Protein AF-A0A5Q3LAQ1-F1 (afdb_monomer)

Mean predicted aligned error: 15.75 Å

Solvent-accessible surface area (backbone atoms only — not comparable to full-atom values): 10036 Å² total; per-residue (Å²): 103,43,35,36,40,32,29,70,43,74,99,54,43,74,45,72,46,77,50,69,63,52,66,42,38,34,11,52,31,92,85,27,79,43,58,59,99,43,89,57,36,27,52,62,20,32,36,41,38,45,48,96,90,67,51,36,33,41,29,49,56,83,32,89,59,45,34,23,51,76,83,44,71,53,71,65,69,41,78,58,56,68,67,39,40,37,34,48,40,83,42,36,29,34,32,42,69,43,76,65,78,69,96,71,76,82,78,79,72,81,87,84,87,81,91,79,81,96,73,82,78,81,72,76,77,75,80,80,77,57,98,78,82,61,85,79,78,78,54,70,70,58,55,52,51,49,55,52,49,52,53,47,54,55,61,55,55,66,60,64,79,77,73,82,132

Secondary structure (DSSP, 8-state):
-EEEEEE-SGGGTT-EEEE-SSEEEESSSTT-SB----TTS-SS-EEEEE-TTS-EEEEE-S-SS-EEETTEEP-SEEEE-TT-EEEETTEEEEEEEE----SSS-----SSS-S------TTTTSS---TT----PPPHHHHHHHHHHHHHHHHHHTTGGG---

Structure (mmCIF, N/CA/C/O backbone):
data_AF-A0A5Q3LAQ1-F1
#
_entry.id   AF-A0A5Q3LAQ1-F1
#
loop_
_atom_site.group_PDB
_atom_site.id
_atom_site.type_symbol
_atom_site.label_atom_id
_atom_site.label_alt_id
_atom_site.label_comp_id
_atom_site.label_asym_id
_atom_site.label_entity_id
_atom_site.label_seq_id
_atom_site.pdbx_PDB_ins_code
_atom_site.Cartn_x
_atom_site.Cartn_y
_atom_site.Cartn_z
_atom_site.occupancy
_atom_site.B_iso_or_equiv
_atom_site.auth_seq_id
_atom_site.auth_comp_id
_atom_site.auth_asym_id
_atom_site.auth_atom_id
_atom_site.pdbx_PDB_model_num
ATOM 1 N N . MET A 1 1 ? -14.625 -4.714 8.504 1.00 80.81 1 MET A N 1
ATOM 2 C CA . MET A 1 1 ? -13.904 -3.544 7.945 1.00 80.81 1 MET A CA 1
ATOM 3 C C . MET A 1 1 ? -13.564 -3.784 6.488 1.00 80.81 1 MET A C 1
ATOM 5 O O . MET A 1 1 ? -13.327 -4.925 6.099 1.00 80.81 1 MET A O 1
ATOM 9 N N . SER A 1 2 ? -13.554 -2.725 5.680 1.00 90.31 2 SER A N 1
ATOM 10 C CA . SER A 1 2 ? -13.067 -2.780 4.298 1.00 90.31 2 SER A CA 1
ATOM 11 C C . SER A 1 2 ? -12.086 -1.646 4.035 1.00 90.31 2 SER A C 1
ATOM 13 O O . SER A 1 2 ? -12.081 -0.644 4.740 1.00 90.31 2 SER A O 1
ATOM 15 N N . TYR A 1 3 ? -11.224 -1.817 3.044 1.00 93.50 3 TYR A N 1
ATOM 16 C CA . TYR A 1 3 ? -10.130 -0.892 2.777 1.00 93.50 3 TYR A CA 1
ATOM 17 C C . TYR A 1 3 ? -10.104 -0.551 1.295 1.00 93.50 3 TYR A C 1
ATOM 19 O O . TYR A 1 3 ? -10.452 -1.383 0.453 1.00 93.50 3 TYR A O 1
ATOM 27 N N . LEU A 1 4 ? -9.692 0.670 0.975 1.00 95.88 4 LEU A N 1
ATOM 28 C CA . LEU A 1 4 ? -9.649 1.188 -0.386 1.00 95.88 4 LEU A CA 1
ATOM 29 C C . LEU A 1 4 ? -8.254 1.720 -0.703 1.00 95.88 4 LEU A C 1
ATOM 31 O O . LEU A 1 4 ? -7.688 2.483 0.077 1.00 95.88 4 LEU A O 1
ATOM 35 N N . LEU A 1 5 ? -7.722 1.359 -1.869 1.00 94.56 5 LEU A N 1
ATOM 36 C CA . LEU A 1 5 ? -6.597 2.060 -2.483 1.00 94.56 5 LEU A CA 1
ATOM 37 C C . LEU A 1 5 ? -7.087 2.826 -3.702 1.00 94.56 5 LEU A C 1
ATOM 39 O O . LEU A 1 5 ? -7.495 2.215 -4.689 1.00 94.56 5 LEU A O 1
ATOM 43 N N . LYS A 1 6 ? -6.985 4.153 -3.663 1.00 95.62 6 LYS A N 1
ATOM 44 C CA . LYS A 1 6 ? -7.296 5.023 -4.800 1.00 95.62 6 LYS A CA 1
ATOM 45 C C . LYS A 1 6 ? -6.025 5.496 -5.480 1.00 95.62 6 LYS A C 1
ATOM 47 O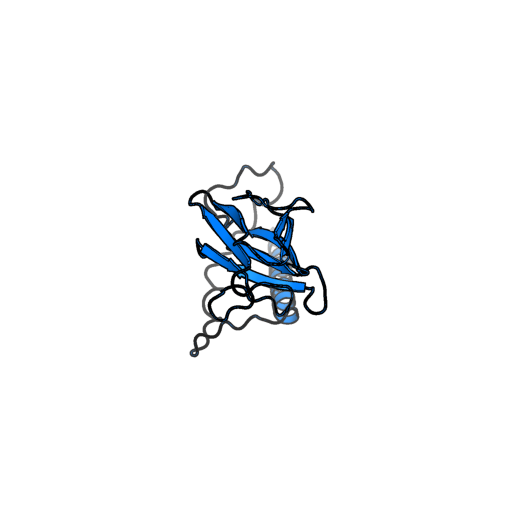 O . LYS A 1 6 ? -5.179 6.122 -4.849 1.00 95.62 6 LYS A O 1
ATOM 52 N N . VAL A 1 7 ? -5.890 5.251 -6.776 1.00 93.06 7 VAL A N 1
ATOM 53 C CA . VAL A 1 7 ? -4.762 5.742 -7.571 1.00 93.06 7 VAL A CA 1
ATOM 54 C C . VAL A 1 7 ? -4.862 7.261 -7.706 1.00 93.06 7 VAL A C 1
ATOM 56 O O . VAL A 1 7 ? -5.873 7.787 -8.165 1.00 93.06 7 VAL A O 1
ATOM 59 N N . LEU A 1 8 ? -3.799 7.979 -7.348 1.00 91.69 8 LEU A N 1
ATOM 60 C CA . LEU A 1 8 ? -3.732 9.440 -7.446 1.00 91.69 8 LEU A CA 1
ATOM 61 C C . LEU A 1 8 ? -2.975 9.937 -8.683 1.00 91.69 8 LEU A C 1
ATOM 63 O O . LEU A 1 8 ? -3.032 11.125 -8.989 1.00 91.69 8 LEU A O 1
ATOM 67 N N . THR A 1 9 ? -2.223 9.073 -9.373 1.00 83.38 9 THR A N 1
ATOM 68 C CA . THR A 1 9 ? -1.290 9.501 -10.426 1.00 83.38 9 THR A CA 1
ATOM 69 C C . THR A 1 9 ? -1.391 8.705 -11.723 1.00 83.38 9 THR A C 1
ATOM 71 O O . THR A 1 9 ? -1.756 7.531 -11.757 1.00 83.38 9 THR A O 1
ATOM 74 N N . GLY A 1 10 ? -0.979 9.357 -12.814 1.00 81.94 10 GLY A N 1
ATOM 75 C CA . GLY A 1 10 ? -0.880 8.759 -14.144 1.00 81.94 10 GLY A CA 1
ATOM 76 C C . GLY A 1 10 ? -2.232 8.555 -14.826 1.00 81.94 10 GLY A C 1
ATOM 77 O O . GLY A 1 10 ? -3.262 9.038 -14.371 1.00 81.94 10 GLY A O 1
ATOM 78 N N . LYS A 1 11 ? -2.226 7.798 -15.929 1.00 80.25 11 LYS A N 1
ATOM 79 C CA . LYS A 1 11 ? -3.425 7.528 -16.747 1.00 80.25 11 LYS A CA 1
ATOM 80 C C . LYS A 1 11 ? -4.535 6.738 -16.038 1.00 80.25 11 LYS A C 1
ATOM 82 O O . LYS A 1 11 ? -5.600 6.568 -16.608 1.00 80.25 11 LYS A O 1
ATOM 87 N N . TYR A 1 12 ? -4.256 6.213 -14.847 1.00 84.44 12 TYR A N 1
ATOM 88 C CA . TYR A 1 12 ? -5.189 5.417 -14.049 1.00 84.44 12 TYR A CA 1
ATOM 89 C C . TYR A 1 12 ? -5.615 6.143 -12.771 1.00 84.44 12 TYR A C 1
ATOM 91 O O . TYR A 1 12 ? -6.170 5.512 -11.878 1.00 84.44 12 TYR A O 1
ATOM 99 N N . ALA A 1 13 ? -5.315 7.441 -12.652 1.00 87.38 13 ALA A N 1
ATOM 100 C CA . ALA A 1 13 ? -5.788 8.251 -11.540 1.00 87.38 13 ALA A CA 1
ATOM 101 C C . ALA A 1 13 ? -7.319 8.179 -11.440 1.00 87.38 13 ALA A C 1
ATOM 103 O O . ALA A 1 13 ? -8.015 8.234 -12.450 1.00 87.38 13 ALA A O 1
ATOM 104 N N . GLY A 1 14 ? -7.823 8.036 -10.218 1.00 87.75 14 GLY A N 1
ATOM 105 C CA . GLY A 1 14 ? -9.238 7.804 -9.944 1.00 87.75 14 GLY A CA 1
ATOM 106 C C . GLY A 1 14 ? -9.616 6.330 -9.819 1.00 87.75 14 GLY A C 1
ATOM 107 O O . GLY A 1 14 ? -10.602 6.050 -9.149 1.00 87.75 14 GLY A O 1
ATOM 108 N N . ASN A 1 15 ? -8.831 5.391 -10.366 1.00 89.00 15 ASN A N 1
ATOM 109 C CA . ASN A 1 15 ? -9.113 3.965 -10.197 1.00 89.00 15 ASN A CA 1
ATOM 110 C C . ASN A 1 15 ? -8.986 3.555 -8.731 1.00 89.00 15 ASN A C 1
ATOM 112 O O . ASN A 1 15 ? -8.059 3.971 -8.032 1.00 89.00 15 ASN A O 1
ATOM 116 N N . GLU A 1 16 ? -9.878 2.673 -8.301 1.00 93.25 16 GLU A N 1
ATOM 117 C CA . GLU A 1 16 ? -9.985 2.235 -6.918 1.00 93.25 16 GLU A CA 1
ATOM 118 C C . GLU A 1 16 ? -9.921 0.710 -6.826 1.00 93.25 16 GLU A C 1
ATOM 120 O O . GLU A 1 16 ? -10.455 -0.007 -7.672 1.00 93.25 16 GLU A O 1
ATOM 125 N N . ALA A 1 17 ? -9.245 0.211 -5.795 1.00 91.75 17 ALA A N 1
ATOM 126 C CA . ALA A 1 17 ? -9.192 -1.204 -5.462 1.00 91.75 17 ALA A CA 1
ATOM 127 C C . ALA A 1 17 ? -9.659 -1.394 -4.019 1.00 91.75 17 ALA A C 1
ATOM 129 O O . ALA A 1 17 ? -9.004 -0.924 -3.087 1.00 91.75 17 ALA A O 1
ATOM 130 N N . ARG A 1 18 ? -10.793 -2.080 -3.840 1.00 94.88 18 ARG A N 1
ATOM 131 C CA . ARG A 1 18 ? -11.314 -2.448 -2.521 1.00 94.88 18 ARG A CA 1
ATOM 132 C C . ARG A 1 18 ? -10.788 -3.818 -2.110 1.00 94.88 18 ARG A C 1
ATOM 134 O O . ARG A 1 18 ? -10.741 -4.734 -2.928 1.00 94.88 18 ARG A O 1
ATOM 141 N N . PHE A 1 19 ? -10.423 -3.969 -0.843 1.00 91.12 19 PHE A N 1
ATOM 142 C CA . PHE A 1 19 ? -9.951 -5.235 -0.296 1.00 91.12 19 PHE A CA 1
ATOM 143 C C . PHE A 1 19 ? -10.374 -5.427 1.164 1.00 91.12 19 PHE A C 1
ATOM 145 O O . PHE A 1 19 ? -10.598 -4.472 1.905 1.00 91.12 19 PHE A O 1
ATOM 152 N N . THR A 1 20 ? -10.502 -6.694 1.552 1.00 92.38 20 THR A N 1
ATOM 153 C CA . THR A 1 20 ? -10.878 -7.144 2.906 1.00 92.38 20 THR A CA 1
ATOM 154 C C . THR A 1 20 ? -10.021 -8.313 3.394 1.00 92.38 20 THR A C 1
ATOM 156 O O . THR A 1 20 ? -10.116 -8.711 4.549 1.00 92.38 20 THR A O 1
ATOM 159 N N . LYS A 1 21 ? -9.192 -8.895 2.518 1.00 91.88 21 LYS A N 1
ATOM 160 C CA . LYS A 1 21 ? -8.357 -10.054 2.845 1.00 91.88 21 LYS A CA 1
ATOM 161 C C . LYS A 1 21 ? -7.228 -9.644 3.795 1.00 91.88 21 LYS A C 1
ATOM 163 O O . LYS A 1 21 ? -6.626 -8.598 3.561 1.00 91.88 21 LYS A O 1
ATOM 168 N N . PRO A 1 22 ? -6.849 -10.499 4.762 1.00 92.81 22 PRO A N 1
ATOM 169 C CA . PRO A 1 22 ? -5.806 -10.178 5.738 1.00 92.81 22 PRO A CA 1
ATOM 170 C C . PRO A 1 22 ? -4.436 -9.965 5.094 1.00 92.81 22 PRO A C 1
ATOM 172 O O . PRO A 1 22 ? -3.572 -9.301 5.658 1.00 92.81 22 PRO A O 1
ATOM 175 N N . HIS A 1 23 ? -4.208 -10.523 3.905 1.00 95.31 23 HIS A N 1
ATOM 176 C CA . HIS A 1 23 ? -2.979 -10.346 3.148 1.00 95.31 23 HIS A CA 1
ATOM 177 C C . HIS A 1 23 ? -3.318 -9.972 1.712 1.00 95.31 23 HIS A C 1
ATOM 179 O O . HIS A 1 23 ? -4.070 -10.681 1.043 1.00 95.31 23 HIS A O 1
ATOM 185 N N . VAL A 1 24 ? -2.750 -8.861 1.252 1.00 96.25 24 VAL A N 1
ATOM 186 C CA . VAL A 1 24 ? -2.954 -8.336 -0.098 1.00 96.25 24 VAL A CA 1
ATOM 187 C C . VAL A 1 24 ? -1.605 -8.038 -0.717 1.00 96.25 24 VAL A C 1
ATOM 189 O O . VAL A 1 24 ? -0.829 -7.224 -0.209 1.00 96.25 24 VAL A O 1
ATOM 192 N N . LEU A 1 25 ? -1.314 -8.712 -1.821 1.00 97.31 25 LEU A N 1
ATOM 193 C CA . LEU A 1 25 ? -0.100 -8.528 -2.585 1.00 97.31 25 LEU A CA 1
ATOM 194 C C . LEU A 1 25 ? -0.326 -7.473 -3.667 1.00 97.31 25 LEU A C 1
ATOM 196 O O . LEU A 1 25 ? -1.269 -7.540 -4.460 1.00 97.31 25 LEU A O 1
ATOM 200 N N . ILE A 1 26 ? 0.581 -6.501 -3.715 1.00 96.38 26 ILE A N 1
ATOM 201 C CA . ILE A 1 26 ? 0.587 -5.445 -4.721 1.00 96.38 26 ILE A CA 1
ATOM 202 C C . ILE A 1 26 ? 1.785 -5.667 -5.635 1.00 96.38 26 ILE A C 1
ATOM 204 O O . ILE A 1 26 ? 2.945 -5.708 -5.204 1.00 96.38 26 ILE A O 1
ATOM 208 N N . GLY A 1 27 ? 1.515 -5.798 -6.928 1.00 94.31 27 GLY A N 1
ATOM 209 C CA . GLY A 1 27 ? 2.556 -6.073 -7.904 1.00 94.31 27 GLY A CA 1
ATOM 210 C C . GLY A 1 27 ? 2.008 -6.312 -9.302 1.00 94.31 27 GLY A C 1
ATOM 211 O O . GLY A 1 27 ? 0.810 -6.461 -9.508 1.00 94.31 27 GLY A O 1
ATOM 212 N N . ARG A 1 28 ? 2.887 -6.341 -10.306 1.00 93.62 28 ARG A N 1
ATOM 213 C CA . ARG A 1 28 ? 2.474 -6.619 -11.697 1.00 93.62 28 ARG A CA 1
ATOM 214 C C . ARG A 1 28 ? 2.271 -8.112 -11.990 1.00 93.62 28 ARG A C 1
ATOM 216 O O . ARG A 1 28 ? 1.840 -8.451 -13.096 1.00 93.62 28 ARG A O 1
ATOM 223 N N . GLY A 1 29 ? 2.652 -8.990 -11.056 1.00 92.50 29 GLY A N 1
ATOM 224 C CA . GLY A 1 29 ? 2.487 -10.440 -11.163 1.00 92.50 29 GLY A CA 1
ATOM 225 C C . GLY A 1 29 ? 1.025 -10.825 -11.378 1.00 92.50 29 GLY A C 1
ATOM 226 O O . GLY A 1 29 ? 0.125 -10.069 -11.024 1.00 92.50 29 GLY A O 1
ATOM 227 N N . SER A 1 30 ? 0.779 -11.963 -12.024 1.00 93.31 30 SER A N 1
ATOM 228 C CA . SER A 1 30 ? -0.581 -12.485 -12.242 1.00 93.31 30 SER A CA 1
ATOM 229 C C . SER A 1 30 ? -1.244 -12.995 -10.968 1.00 93.31 30 SER A C 1
ATOM 231 O O . SER A 1 30 ? -2.458 -13.127 -10.930 1.00 93.31 30 SER A O 1
ATOM 233 N N . ASP A 1 31 ? -0.437 -13.268 -9.955 1.00 93.56 31 ASP A N 1
ATOM 234 C CA . ASP A 1 31 ? -0.796 -13.772 -8.638 1.00 93.56 31 ASP A CA 1
ATOM 235 C C . ASP A 1 31 ? -1.027 -12.663 -7.599 1.00 93.56 31 ASP A C 1
ATOM 237 O O . ASP A 1 31 ? -1.359 -12.964 -6.460 1.00 93.56 31 ASP A O 1
ATOM 241 N N . CYS A 1 32 ? -0.863 -11.387 -7.967 1.00 89.62 32 CYS A N 1
ATOM 242 C CA . CYS A 1 32 ? -1.167 -10.263 -7.081 1.00 89.62 32 CYS A CA 1
ATOM 243 C C . CYS A 1 32 ? -2.651 -9.892 -7.144 1.00 89.62 32 CYS A C 1
ATOM 245 O O . CYS A 1 32 ? -3.224 -9.811 -8.231 1.00 89.62 32 CYS A O 1
ATOM 247 N N . GLU A 1 33 ? -3.252 -9.578 -5.998 1.00 93.62 33 GLU A N 1
ATOM 248 C CA . GLU A 1 33 ? -4.636 -9.107 -5.921 1.00 93.62 33 GLU A CA 1
ATOM 249 C C . GLU A 1 33 ? -4.789 -7.697 -6.492 1.00 93.62 33 GLU A C 1
ATOM 251 O O . GLU A 1 33 ? -5.745 -7.414 -7.212 1.00 93.62 33 GLU A O 1
ATOM 256 N N . ILE A 1 34 ? -3.834 -6.809 -6.204 1.00 92.75 34 ILE A N 1
ATOM 257 C CA . ILE A 1 34 ? -3.820 -5.451 -6.748 1.00 92.75 34 ILE A CA 1
ATOM 258 C C . ILE A 1 34 ? -2.704 -5.374 -7.777 1.00 92.75 34 ILE A C 1
ATOM 260 O O . ILE A 1 34 ? -1.521 -5.521 -7.455 1.00 92.75 34 ILE A O 1
ATOM 264 N N . ARG A 1 35 ? -3.094 -5.125 -9.031 1.00 93.94 35 ARG A N 1
ATOM 265 C CA . ARG A 1 35 ? -2.201 -5.179 -10.193 1.00 93.94 35 ARG A CA 1
ATOM 266 C C . ARG A 1 35 ? -2.100 -3.835 -10.897 1.00 93.94 35 ARG A C 1
ATOM 268 O O . ARG A 1 35 ? -2.777 -3.622 -11.904 1.00 93.94 35 ARG A O 1
ATOM 275 N N . PRO A 1 36 ? -1.244 -2.917 -10.416 1.00 87.06 36 PRO A N 1
ATOM 276 C CA . PRO A 1 36 ? -1.049 -1.646 -11.085 1.00 87.06 36 PRO A CA 1
ATOM 277 C C . PRO A 1 36 ? -0.419 -1.897 -12.465 1.00 87.06 36 PRO A C 1
ATOM 279 O O . PRO A 1 36 ? 0.654 -2.506 -12.543 1.00 87.06 36 PRO A O 1
ATOM 282 N N . PRO A 1 37 ? -1.031 -1.430 -13.563 1.00 81.31 37 PRO A N 1
ATOM 283 C CA . PRO A 1 37 ? -0.502 -1.566 -14.926 1.00 81.31 37 PRO A CA 1
ATOM 284 C C . PRO A 1 37 ? 0.694 -0.622 -15.170 1.00 81.31 37 PRO A C 1
ATOM 286 O O . PRO A 1 37 ? 0.635 0.328 -15.954 1.00 81.31 37 PRO A O 1
ATOM 289 N N . CYS A 1 38 ? 1.799 -0.871 -14.466 1.00 86.12 38 CYS A N 1
ATOM 290 C CA . CYS A 1 38 ? 3.015 -0.069 -14.498 1.00 86.12 38 CYS A CA 1
ATOM 291 C C . CYS A 1 38 ? 4.265 -0.961 -14.527 1.00 86.12 38 CYS A C 1
ATOM 293 O O . CYS A 1 38 ? 4.458 -1.823 -13.673 1.00 86.12 38 CYS A O 1
ATOM 295 N N . ASN A 1 39 ? 5.163 -0.715 -15.484 1.00 89.38 39 ASN A N 1
ATOM 296 C CA . ASN A 1 39 ? 6.425 -1.452 -15.617 1.00 89.38 39 ASN A CA 1
ATOM 297 C C . ASN A 1 39 ? 7.436 -1.159 -14.490 1.00 89.38 39 ASN A C 1
ATOM 299 O O . ASN A 1 39 ? 8.331 -1.967 -14.252 1.00 89.38 39 ASN A O 1
ATOM 303 N N . ARG A 1 40 ? 7.287 -0.032 -13.781 1.00 90.81 40 ARG A N 1
ATOM 304 C CA . ARG A 1 40 ? 8.117 0.338 -12.622 1.00 90.81 40 ARG A CA 1
ATOM 305 C C . ARG A 1 40 ? 7.672 -0.345 -11.329 1.00 90.81 40 ARG A C 1
ATOM 307 O O . ARG A 1 40 ? 8.349 -0.214 -10.310 1.00 90.81 40 ARG A O 1
ATOM 314 N N . VAL A 1 41 ? 6.567 -1.085 -11.366 1.00 93.44 41 VAL A N 1
ATOM 315 C CA . VAL A 1 41 ? 6.123 -1.942 -10.270 1.00 93.44 41 VAL A CA 1
ATOM 316 C C . VAL A 1 41 ? 6.726 -3.338 -10.463 1.00 93.44 41 VAL A C 1
ATOM 318 O O . VAL A 1 41 ? 6.792 -3.881 -11.569 1.00 93.44 41 VAL A O 1
ATOM 321 N N . SER A 1 42 ? 7.225 -3.918 -9.375 1.00 94.50 42 SER A N 1
ATOM 322 C CA . SER A 1 42 ? 7.859 -5.242 -9.381 1.00 94.50 42 SER A CA 1
ATOM 323 C C . SER A 1 42 ? 6.786 -6.329 -9.476 1.00 94.50 42 SER A C 1
ATOM 325 O O . SER A 1 42 ? 5.608 -6.054 -9.255 1.00 94.50 42 SER A O 1
ATOM 327 N N . ARG A 1 43 ? 7.163 -7.565 -9.842 1.00 95.75 43 ARG A N 1
ATOM 328 C CA . ARG A 1 43 ? 6.197 -8.684 -9.911 1.00 95.75 43 ARG A CA 1
ATOM 329 C C . ARG A 1 43 ? 5.474 -8.850 -8.583 1.00 95.75 43 ARG A C 1
ATOM 331 O O . ARG A 1 43 ? 4.258 -8.801 -8.584 1.00 95.75 43 ARG A O 1
ATOM 338 N N . HIS A 1 44 ? 6.246 -8.913 -7.504 1.00 97.06 44 HIS A N 1
ATOM 339 C CA . HIS A 1 44 ? 5.808 -8.785 -6.118 1.00 97.06 44 HIS A CA 1
ATOM 340 C C . HIS A 1 44 ? 6.521 -7.557 -5.571 1.00 97.06 44 HIS A C 1
ATOM 342 O O . HIS A 1 44 ? 7.750 -7.547 -5.535 1.00 97.06 44 HIS A O 1
ATOM 348 N N . HIS A 1 45 ? 5.798 -6.473 -5.304 1.00 96.50 45 HIS A N 1
ATOM 349 C CA . HIS A 1 45 ? 6.423 -5.193 -4.966 1.00 96.50 45 HIS A CA 1
ATOM 350 C C . HIS A 1 45 ? 6.300 -4.897 -3.479 1.00 96.50 45 HIS A C 1
ATOM 352 O O . HIS A 1 45 ? 7.303 -4.699 -2.803 1.00 96.50 45 HIS A O 1
ATOM 358 N N . CYS A 1 46 ? 5.083 -4.925 -2.959 1.00 97.44 46 CYS A N 1
ATOM 359 C CA . CYS A 1 46 ? 4.830 -4.783 -1.537 1.00 97.44 46 CYS A CA 1
ATOM 360 C C . CYS A 1 46 ? 3.619 -5.620 -1.140 1.00 97.44 46 CYS A C 1
ATOM 362 O O . CYS A 1 46 ? 2.839 -6.065 -1.985 1.00 97.44 46 CYS A O 1
ATOM 364 N N . ARG A 1 47 ? 3.487 -5.852 0.159 1.00 98.00 47 ARG A N 1
ATOM 365 C CA . ARG A 1 47 ? 2.342 -6.532 0.752 1.00 98.00 47 ARG A CA 1
ATOM 366 C C . ARG A 1 47 ? 1.727 -5.636 1.809 1.00 98.00 47 ARG A C 1
ATOM 368 O O . ARG A 1 47 ? 2.457 -5.039 2.600 1.00 98.00 47 ARG A O 1
ATOM 375 N N . ILE A 1 48 ? 0.402 -5.592 1.812 1.00 97.69 48 ILE A N 1
ATOM 376 C CA . ILE A 1 48 ? -0.390 -5.071 2.918 1.00 97.69 48 ILE A CA 1
ATOM 377 C C . ILE A 1 48 ? -0.852 -6.261 3.759 1.00 97.69 48 ILE A C 1
ATOM 379 O O . ILE A 1 48 ? -1.329 -7.264 3.219 1.00 97.69 48 ILE A O 1
ATOM 383 N N . THR A 1 49 ? -0.670 -6.155 5.068 1.00 96.88 49 THR A N 1
ATOM 384 C CA . THR A 1 49 ? -1.236 -7.059 6.066 1.00 96.88 49 THR A CA 1
ATOM 385 C C . THR A 1 49 ? -2.263 -6.286 6.881 1.00 96.88 49 THR A C 1
ATOM 387 O O . THR A 1 49 ? -2.018 -5.135 7.229 1.00 96.88 49 THR A O 1
ATOM 390 N N . ILE A 1 50 ? -3.399 -6.917 7.142 1.00 94.06 50 ILE A N 1
ATOM 391 C CA . ILE A 1 50 ? -4.449 -6.431 8.030 1.00 94.06 50 ILE A CA 1
ATOM 392 C C . ILE A 1 50 ? -4.407 -7.324 9.263 1.00 94.06 50 ILE A C 1
ATOM 394 O O . ILE A 1 50 ? -4.510 -8.547 9.126 1.00 94.06 50 ILE A O 1
ATOM 398 N N . GLU A 1 51 ? -4.206 -6.718 10.422 1.00 92.81 51 GLU A N 1
ATOM 399 C CA . GLU A 1 51 ? -4.224 -7.393 11.715 1.00 92.81 51 GLU A CA 1
ATOM 400 C C . GLU A 1 51 ? -5.672 -7.551 12.220 1.00 92.81 51 GLU A C 1
ATOM 402 O O . GLU A 1 51 ? -6.612 -6.966 11.673 1.00 92.81 51 GLU A O 1
ATOM 407 N N . GLU A 1 52 ? -5.877 -8.379 13.245 1.00 89.12 52 GLU A N 1
ATOM 408 C CA . GLU A 1 52 ? -7.216 -8.694 13.777 1.00 89.12 52 GLU A CA 1
ATOM 409 C C . GLU A 1 52 ? -7.927 -7.477 14.391 1.00 89.12 52 GLU A C 1
ATOM 411 O O . GLU A 1 52 ? -9.155 -7.401 14.372 1.00 89.12 52 GLU A O 1
ATOM 416 N N . ASP A 1 53 ? -7.162 -6.506 14.888 1.00 87.62 53 ASP A N 1
ATOM 417 C CA . ASP A 1 53 ? -7.646 -5.224 15.413 1.00 87.62 53 ASP A CA 1
ATOM 418 C C . ASP A 1 53 ? -7.995 -4.203 14.311 1.00 87.62 53 ASP A C 1
ATOM 420 O O . ASP A 1 53 ? -8.477 -3.105 14.597 1.00 87.62 53 ASP A O 1
ATOM 424 N N . GLY A 1 54 ? -7.787 -4.567 13.042 1.00 87.06 54 GLY A N 1
ATOM 425 C CA . GLY A 1 54 ? -8.043 -3.724 11.882 1.00 87.06 54 GLY A CA 1
ATOM 426 C C . GLY A 1 54 ? -6.886 -2.797 11.511 1.00 87.06 54 GLY A C 1
ATOM 427 O O . GLY A 1 54 ? -7.011 -2.065 10.518 1.00 87.06 54 GLY A O 1
ATOM 428 N N . GLU A 1 55 ? -5.764 -2.834 12.239 1.00 91.69 55 GLU A N 1
ATOM 429 C CA . GLU A 1 55 ? -4.558 -2.111 11.856 1.00 91.69 55 GLU A CA 1
ATOM 430 C C . GLU A 1 55 ? -3.990 -2.656 10.547 1.00 91.69 55 GLU A C 1
ATOM 432 O O . GLU A 1 55 ? -3.935 -3.862 10.299 1.00 91.69 55 GLU A O 1
ATOM 437 N N . ILE A 1 56 ? -3.527 -1.746 9.691 1.00 94.81 56 ILE A N 1
ATOM 438 C CA . ILE A 1 56 ? -2.936 -2.105 8.407 1.00 94.81 56 ILE A CA 1
ATOM 439 C C . ILE A 1 56 ? -1.457 -1.767 8.367 1.00 94.81 56 ILE A C 1
ATOM 441 O O . ILE A 1 56 ? -1.024 -0.673 8.721 1.00 94.81 56 ILE A O 1
ATOM 445 N N . TRP A 1 57 ? -0.676 -2.716 7.873 1.00 96.50 57 TRP A N 1
ATOM 446 C CA . TRP A 1 57 ? 0.772 -2.632 7.792 1.00 96.50 57 TRP A CA 1
ATOM 447 C C . TRP A 1 57 ? 1.227 -2.882 6.365 1.00 96.50 57 TRP A C 1
ATOM 449 O O . TRP A 1 57 ? 0.781 -3.824 5.715 1.00 96.50 57 TRP A O 1
ATOM 459 N N . ILE A 1 58 ? 2.156 -2.067 5.875 1.00 97.81 58 ILE A N 1
ATOM 460 C CA . ILE A 1 58 ? 2.798 -2.257 4.577 1.00 97.81 58 ILE A CA 1
ATOM 461 C C . ILE A 1 58 ? 4.245 -2.703 4.750 1.00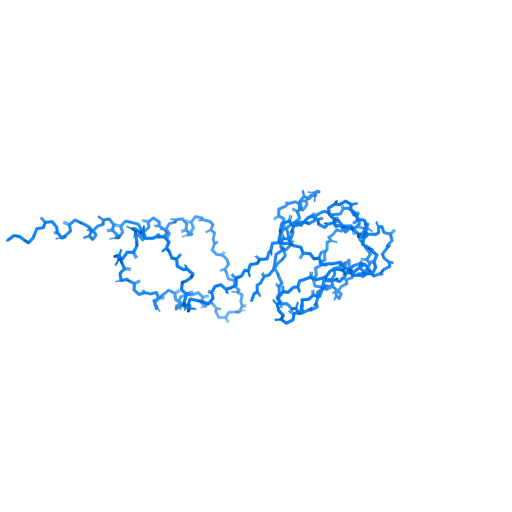 97.81 58 ILE A C 1
ATOM 463 O O . ILE A 1 58 ? 4.978 -2.198 5.602 1.00 97.81 58 ILE A O 1
ATOM 467 N N . ARG A 1 59 ? 4.673 -3.637 3.904 1.00 96.00 59 ARG A N 1
ATOM 468 C CA . ARG A 1 59 ? 6.061 -4.094 3.801 1.00 96.00 59 ARG A CA 1
ATOM 469 C C . ARG A 1 59 ? 6.490 -4.126 2.341 1.00 96.00 59 ARG A C 1
ATOM 471 O O . ARG A 1 59 ? 5.799 -4.705 1.503 1.00 96.00 59 ARG A O 1
ATOM 478 N N . ASP A 1 60 ? 7.644 -3.535 2.046 1.00 96.62 60 ASP A N 1
ATOM 479 C CA . ASP A 1 60 ? 8.297 -3.686 0.744 1.00 96.62 60 ASP A CA 1
ATOM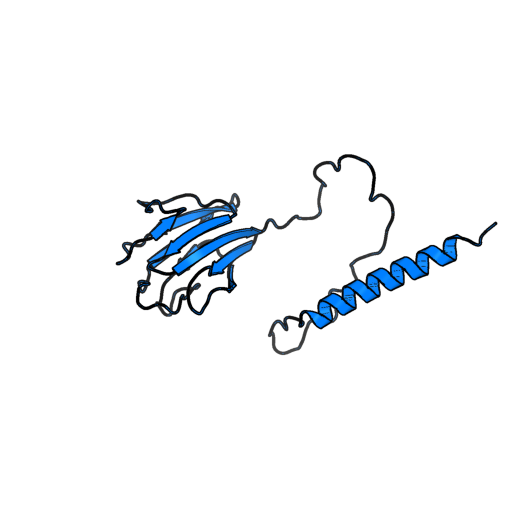 480 C C . ASP A 1 60 ? 8.895 -5.098 0.613 1.00 96.62 60 ASP A C 1
ATOM 482 O O . ASP A 1 60 ? 9.503 -5.616 1.550 1.00 96.62 60 ASP A O 1
ATOM 486 N N . LEU A 1 61 ? 8.712 -5.736 -0.544 1.00 95.94 61 LEU A N 1
ATOM 487 C CA . LEU A 1 61 ? 9.185 -7.096 -0.827 1.00 95.94 61 LEU A CA 1
ATOM 488 C C . LEU A 1 61 ? 10.478 -7.078 -1.649 1.00 95.94 61 LEU A C 1
ATOM 490 O O . LEU A 1 61 ? 10.622 -7.814 -2.625 1.00 95.94 61 LEU A O 1
ATOM 494 N N . ASN A 1 62 ? 11.413 -6.216 -1.248 1.00 94.19 62 ASN A N 1
ATOM 495 C CA . ASN A 1 62 ? 12.684 -5.986 -1.928 1.00 94.19 62 ASN A CA 1
ATOM 496 C C . ASN A 1 62 ? 12.480 -5.554 -3.390 1.00 94.19 62 ASN A C 1
ATOM 498 O O . ASN A 1 62 ? 13.046 -6.111 -4.338 1.00 94.19 62 ASN A O 1
ATOM 502 N N . SER A 1 63 ? 11.592 -4.580 -3.567 1.00 94.38 63 SER A N 1
ATOM 503 C CA . SER A 1 63 ? 11.191 -4.091 -4.871 1.00 94.38 63 SER A CA 1
ATOM 504 C C . SER A 1 63 ? 12.276 -3.238 -5.532 1.00 94.38 63 SER A C 1
ATOM 506 O O . SER A 1 63 ? 13.132 -2.641 -4.888 1.00 94.38 63 SER A O 1
ATOM 508 N N . THR A 1 64 ? 12.241 -3.143 -6.863 1.00 94.38 64 THR A N 1
ATOM 509 C CA . THR A 1 64 ? 13.301 -2.461 -7.630 1.00 94.38 64 THR A CA 1
ATOM 510 C C . THR A 1 64 ? 13.282 -0.942 -7.456 1.00 94.38 64 THR A C 1
ATOM 512 O O . THR A 1 64 ? 14.322 -0.302 -7.529 1.00 94.38 64 THR A O 1
ATOM 515 N N . ASN A 1 65 ? 12.096 -0.356 -7.281 1.00 92.44 65 ASN A N 1
ATOM 516 C CA . ASN A 1 65 ? 11.916 1.097 -7.177 1.00 92.44 65 ASN A CA 1
ATOM 517 C C . ASN A 1 65 ? 11.509 1.549 -5.766 1.00 92.44 65 ASN A C 1
ATOM 519 O O . ASN A 1 65 ? 11.305 2.746 -5.564 1.00 92.44 65 ASN A O 1
ATOM 523 N N . GLY A 1 66 ? 11.400 0.610 -4.824 1.00 93.62 66 GLY A N 1
ATOM 524 C CA . GLY A 1 66 ? 11.014 0.859 -3.445 1.00 93.62 66 GLY A CA 1
ATOM 525 C C . GLY A 1 66 ? 9.541 1.221 -3.253 1.00 93.62 66 GLY A C 1
ATOM 526 O O . GLY A 1 66 ? 8.826 1.627 -4.178 1.00 93.62 66 GLY A O 1
ATOM 527 N N . THR A 1 67 ? 9.140 1.133 -1.989 1.00 94.81 67 THR A N 1
ATOM 528 C CA . THR A 1 67 ? 7.851 1.585 -1.465 1.00 94.81 67 THR A CA 1
ATOM 529 C C . THR A 1 67 ? 8.083 2.712 -0.456 1.00 94.81 67 THR A C 1
ATOM 531 O O . THR A 1 67 ? 9.004 2.630 0.359 1.00 94.81 67 THR A O 1
ATOM 534 N N . SER A 1 68 ? 7.262 3.763 -0.473 1.00 91.06 68 SER A N 1
ATOM 535 C CA . SER A 1 68 ? 7.299 4.832 0.538 1.00 91.06 68 SER A CA 1
ATOM 536 C C . SER A 1 68 ? 5.904 5.223 1.020 1.00 91.06 68 SER A C 1
ATOM 538 O O . SER A 1 68 ? 4.929 5.052 0.296 1.00 91.06 68 SER A O 1
ATOM 540 N N . VAL A 1 69 ? 5.813 5.742 2.244 1.00 96.31 69 VAL A N 1
ATOM 541 C CA . VAL A 1 69 ? 4.577 6.254 2.863 1.00 96.31 69 VAL A CA 1
ATOM 542 C C . VAL A 1 69 ? 4.810 7.714 3.231 1.00 96.31 69 VAL A C 1
ATOM 544 O O . VAL A 1 69 ? 5.777 8.014 3.941 1.00 96.31 69 VAL A O 1
ATOM 547 N N . GLU A 1 70 ? 3.971 8.609 2.703 1.00 94.94 70 GLU A N 1
ATOM 548 C CA . GLU A 1 70 ? 4.113 10.070 2.817 1.00 94.94 70 GLU A CA 1
ATOM 549 C C . GLU A 1 70 ? 5.529 10.555 2.452 1.00 94.94 70 GLU A C 1
ATOM 551 O O . GLU A 1 70 ? 6.141 11.388 3.113 1.00 94.94 70 GLU A O 1
ATOM 556 N N . GLY A 1 71 ? 6.102 9.965 1.397 1.00 90.62 71 GLY A N 1
ATOM 557 C CA . GLY A 1 71 ? 7.445 10.293 0.905 1.00 90.62 71 GLY A CA 1
ATOM 558 C C . GLY A 1 71 ? 8.597 9.592 1.632 1.00 90.62 71 GLY A C 1
ATOM 559 O O . GLY A 1 71 ? 9.683 9.491 1.064 1.00 90.62 71 GLY A O 1
ATOM 560 N N . THR A 1 72 ? 8.369 9.019 2.813 1.00 93.62 72 THR A N 1
ATOM 561 C CA . THR A 1 72 ? 9.407 8.328 3.593 1.00 93.62 72 THR A CA 1
ATOM 562 C C . THR A 1 72 ? 9.481 6.840 3.218 1.00 93.62 72 THR A C 1
ATOM 564 O O . THR A 1 72 ? 8.457 6.152 3.308 1.00 93.62 72 THR A O 1
ATOM 567 N N . PRO A 1 73 ? 10.649 6.312 2.795 1.00 90.75 73 PRO A N 1
ATOM 568 C CA . PRO A 1 73 ? 10.810 4.907 2.415 1.00 90.75 73 PRO A CA 1
ATOM 569 C C . PRO A 1 73 ? 10.398 3.929 3.520 1.00 90.75 73 PRO A C 1
ATOM 571 O O . PRO A 1 73 ? 10.601 4.190 4.706 1.00 90.75 73 PRO A O 1
ATOM 574 N N . VAL A 1 74 ? 9.831 2.790 3.126 1.00 90.06 74 VAL A N 1
ATOM 575 C CA . VAL A 1 74 ? 9.472 1.708 4.047 1.00 90.06 74 VAL A CA 1
ATOM 576 C C . VAL A 1 74 ? 10.665 0.775 4.217 1.00 90.06 74 VAL A C 1
ATOM 578 O O . VAL A 1 74 ? 11.089 0.124 3.265 1.00 90.06 74 VAL A O 1
ATOM 581 N N . PHE A 1 75 ? 11.172 0.675 5.445 1.00 87.38 75 PHE A N 1
ATOM 582 C CA . PHE A 1 75 ? 12.148 -0.335 5.847 1.00 87.38 75 PHE A CA 1
ATOM 583 C C . PHE A 1 75 ? 11.469 -1.320 6.799 1.00 87.38 75 PHE A C 1
ATOM 585 O O . PHE A 1 75 ? 10.928 -0.917 7.825 1.00 87.38 75 PHE A O 1
ATOM 592 N N . GLY A 1 76 ? 11.467 -2.610 6.460 1.00 91.31 76 GLY A N 1
ATOM 593 C CA . GLY A 1 76 ? 10.707 -3.599 7.224 1.00 91.31 76 GLY A CA 1
ATOM 594 C C . GLY A 1 76 ? 9.201 -3.390 7.059 1.00 91.31 76 GLY A C 1
ATOM 595 O O . GLY A 1 76 ? 8.703 -3.415 5.936 1.00 91.31 76 GLY A O 1
ATOM 596 N N . SER A 1 77 ? 8.476 -3.215 8.164 1.00 90.62 77 SER A N 1
ATOM 597 C CA . SER A 1 77 ? 7.023 -2.984 8.140 1.00 90.62 77 SER A CA 1
ATOM 598 C C . SER A 1 77 ? 6.708 -1.603 8.683 1.00 90.62 77 SER A C 1
ATOM 600 O O . SER A 1 77 ? 7.355 -1.152 9.626 1.00 90.62 77 SER A O 1
ATOM 602 N N . ARG A 1 78 ? 5.701 -0.955 8.109 1.00 93.81 78 ARG A N 1
ATOM 603 C CA . ARG A 1 78 ? 5.213 0.341 8.563 1.00 93.81 78 ARG A CA 1
ATOM 604 C C . ARG A 1 78 ? 3.696 0.326 8.648 1.00 93.81 78 ARG A C 1
ATOM 606 O O . ARG A 1 78 ? 3.047 -0.111 7.703 1.00 93.81 78 ARG A O 1
ATOM 613 N N . GLN A 1 79 ? 3.163 0.820 9.757 1.00 96.50 79 GLN A N 1
ATOM 614 C CA . GLN A 1 79 ? 1.730 1.009 9.922 1.00 96.50 79 GLN A CA 1
ATOM 615 C C . GLN A 1 79 ? 1.237 2.097 8.963 1.00 96.50 79 GLN A C 1
ATOM 617 O O . GLN A 1 79 ? 1.916 3.109 8.763 1.00 96.50 79 GLN A O 1
ATOM 622 N N . LEU A 1 80 ? 0.075 1.866 8.366 1.00 95.88 80 LEU A N 1
ATOM 623 C CA . LEU A 1 80 ? -0.638 2.810 7.521 1.00 95.88 80 LEU A CA 1
ATOM 624 C C . LEU A 1 80 ? -1.821 3.388 8.288 1.00 95.88 80 LEU A C 1
ATOM 626 O O . LEU A 1 80 ? -2.528 2.672 8.994 1.00 95.88 80 LEU A O 1
ATOM 630 N N . GLN A 1 81 ? -2.045 4.680 8.106 1.00 95.38 81 GLN A N 1
ATOM 631 C CA . GLN A 1 81 ? -3.221 5.381 8.595 1.00 95.38 81 GLN A CA 1
ATOM 632 C C . GLN A 1 81 ? -4.193 5.643 7.444 1.00 95.38 81 GLN A C 1
ATOM 634 O O . GLN A 1 81 ? -3.832 5.584 6.263 1.00 95.38 81 GLN A O 1
ATOM 639 N N . SER A 1 82 ? -5.452 5.927 7.779 1.00 94.19 82 SER A N 1
ATOM 640 C CA . SER A 1 82 ? -6.393 6.388 6.760 1.00 94.19 82 SER A CA 1
ATOM 641 C C . SER A 1 82 ? -5.901 7.707 6.165 1.00 94.19 82 SER A C 1
ATOM 643 O O . SER A 1 82 ? -5.349 8.551 6.862 1.00 94.19 82 SER A O 1
ATOM 645 N N . GLU A 1 83 ? -6.129 7.872 4.870 1.00 96.56 83 GLU A N 1
ATOM 646 C CA . GLU A 1 83 ? -5.685 8.976 4.018 1.00 96.56 83 GLU A CA 1
ATOM 647 C C . GLU A 1 83 ? -4.183 9.032 3.696 1.00 96.56 83 GLU A C 1
ATOM 649 O O . GLU A 1 83 ? -3.779 9.877 2.888 1.00 96.56 83 GLU A O 1
ATOM 654 N N . ASP A 1 84 ? -3.376 8.091 4.202 1.00 97.62 84 ASP A N 1
ATOM 655 C CA . ASP A 1 84 ? -1.956 7.993 3.853 1.00 97.62 84 ASP A CA 1
ATOM 656 C C . ASP A 1 84 ? -1.752 7.788 2.347 1.00 97.62 84 ASP A C 1
ATOM 658 O O . ASP A 1 84 ? -2.419 6.984 1.681 1.00 97.62 84 ASP A O 1
ATOM 662 N N . LYS A 1 85 ? -0.745 8.472 1.807 1.00 98.00 85 LYS A N 1
ATOM 663 C CA . LYS A 1 85 ? -0.263 8.284 0.443 1.00 98.00 85 LYS A CA 1
ATOM 664 C C . LYS A 1 85 ? 0.888 7.303 0.436 1.00 98.00 85 LYS A C 1
ATOM 666 O O . LYS A 1 85 ? 2.003 7.607 0.871 1.00 98.00 85 LYS A O 1
ATOM 671 N N . ILE A 1 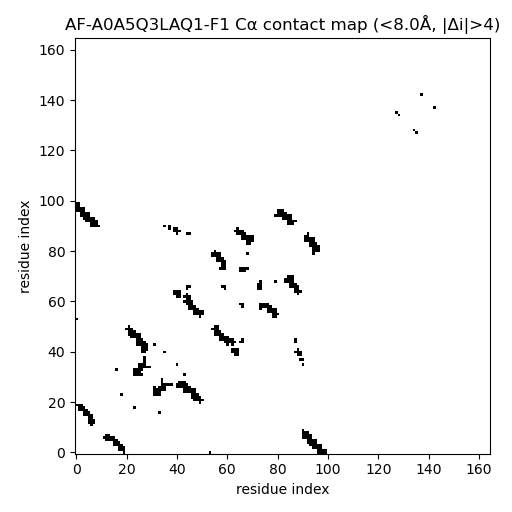86 ? 0.644 6.148 -0.161 1.00 97.38 86 ILE A N 1
ATOM 672 C CA . ILE A 1 86 ? 1.674 5.150 -0.411 1.00 97.38 86 ILE A CA 1
ATOM 673 C C . ILE A 1 86 ? 2.154 5.265 -1.853 1.00 97.38 86 ILE A C 1
ATOM 675 O O . ILE A 1 86 ? 1.370 5.300 -2.800 1.00 97.38 86 ILE A O 1
ATOM 679 N N . ARG A 1 87 ? 3.465 5.318 -2.047 1.00 96.31 87 ARG A N 1
ATOM 680 C CA . ARG A 1 87 ? 4.088 5.243 -3.362 1.00 96.31 87 ARG A CA 1
ATOM 681 C C . ARG A 1 87 ? 4.649 3.845 -3.566 1.00 96.31 87 ARG A C 1
ATOM 683 O O . ARG A 1 87 ? 5.465 3.386 -2.778 1.00 96.31 87 ARG A O 1
ATOM 690 N N . VAL A 1 88 ? 4.254 3.216 -4.666 1.00 94.50 88 VAL A N 1
ATOM 691 C CA . VAL A 1 88 ? 4.672 1.876 -5.095 1.00 94.50 88 VAL A CA 1
ATOM 692 C C . VAL A 1 88 ? 5.302 2.031 -6.478 1.00 94.50 88 VAL A C 1
ATOM 694 O O . VAL A 1 88 ? 4.618 2.254 -7.484 1.00 94.50 88 VAL A O 1
ATOM 697 N N . GLY A 1 89 ? 6.633 2.019 -6.537 1.00 92.00 89 GLY A N 1
ATOM 698 C CA . GLY A 1 89 ? 7.387 2.360 -7.741 1.00 92.00 89 GLY A CA 1
ATOM 699 C C . GLY A 1 89 ? 7.139 3.797 -8.219 1.00 92.00 89 GLY A C 1
ATOM 700 O O . GLY A 1 89 ? 7.752 4.744 -7.720 1.00 92.00 89 GLY A O 1
ATOM 701 N N . SER A 1 90 ? 6.279 3.978 -9.226 1.00 90.19 90 SER A N 1
ATOM 702 C CA . SER A 1 90 ? 5.879 5.303 -9.739 1.00 90.19 90 SER A CA 1
ATOM 703 C C . SER A 1 90 ? 4.389 5.607 -9.598 1.00 90.19 90 SER A C 1
ATOM 705 O O . SER A 1 90 ? 3.941 6.647 -10.079 1.00 90.19 90 SER A O 1
ATOM 707 N N . ILE A 1 91 ? 3.620 4.715 -8.974 1.00 92.56 91 ILE A N 1
ATOM 708 C CA . ILE A 1 91 ? 2.195 4.923 -8.719 1.00 92.56 91 ILE A CA 1
ATOM 709 C C . ILE A 1 91 ? 2.025 5.391 -7.279 1.00 92.56 91 ILE A C 1
ATOM 711 O O . ILE A 1 91 ? 2.683 4.864 -6.383 1.00 92.56 91 ILE A O 1
ATOM 715 N N . ILE A 1 92 ? 1.167 6.387 -7.070 1.00 95.44 92 ILE A N 1
ATOM 716 C CA . ILE A 1 92 ? 0.777 6.847 -5.737 1.00 95.44 92 ILE A CA 1
ATOM 717 C C . ILE A 1 92 ? -0.661 6.408 -5.498 1.00 95.44 92 ILE A C 1
ATOM 719 O O . ILE A 1 92 ? -1.528 6.678 -6.330 1.00 95.44 92 ILE A O 1
ATOM 723 N N . PHE A 1 93 ? -0.899 5.754 -4.370 1.00 96.50 93 PHE A N 1
ATOM 724 C CA . PHE A 1 93 ? -2.221 5.395 -3.886 1.00 96.50 93 PHE A CA 1
ATOM 725 C C . PHE A 1 93 ? -2.536 6.190 -2.628 1.00 96.50 93 PHE A C 1
ATOM 727 O O . PHE A 1 93 ? -1.644 6.420 -1.818 1.00 96.50 93 PHE A O 1
ATOM 734 N N . ARG A 1 94 ? -3.797 6.567 -2.457 1.00 97.94 94 ARG A N 1
ATOM 735 C CA . ARG A 1 94 ? -4.369 6.989 -1.181 1.00 97.94 94 ARG A CA 1
ATOM 736 C C . ARG A 1 94 ? -5.045 5.796 -0.533 1.00 97.94 94 ARG A C 1
ATOM 738 O O . ARG A 1 94 ? -5.799 5.095 -1.209 1.00 97.94 94 ARG A O 1
ATOM 745 N N . VAL A 1 95 ? -4.759 5.583 0.739 1.00 96.12 95 VAL A N 1
ATOM 746 C CA . VAL A 1 95 ? -5.376 4.548 1.562 1.00 96.12 95 VAL A CA 1
ATOM 747 C C . VAL A 1 95 ? -6.616 5.135 2.220 1.00 96.12 95 VAL A C 1
ATOM 749 O O . VAL A 1 95 ? -6.537 6.221 2.772 1.00 96.12 95 VAL A O 1
ATOM 752 N N . THR A 1 96 ? -7.741 4.431 2.211 1.00 95.56 96 THR A N 1
ATOM 753 C CA . THR A 1 96 ? -8.911 4.805 3.019 1.00 95.56 96 THR A CA 1
ATOM 754 C C . THR A 1 96 ? -9.374 3.581 3.797 1.00 95.56 96 THR A C 1
ATOM 756 O O . THR A 1 96 ? -9.591 2.513 3.216 1.00 95.56 96 THR A O 1
ATOM 759 N N . ILE A 1 97 ? -9.491 3.729 5.117 1.00 93.62 97 ILE A N 1
ATOM 760 C CA . ILE A 1 97 ? -9.975 2.685 6.023 1.00 93.62 97 ILE A CA 1
ATOM 761 C C . ILE A 1 97 ? -11.473 2.907 6.217 1.00 93.62 97 ILE A C 1
ATOM 763 O O . ILE A 1 97 ? -11.890 3.924 6.764 1.00 93.62 97 ILE A O 1
ATOM 767 N N . LEU A 1 98 ? -12.290 1.968 5.749 1.00 88.69 98 LEU A N 1
ATOM 768 C CA . LEU A 1 98 ? -13.741 2.027 5.871 1.00 88.69 98 LEU A CA 1
ATOM 769 C C . LEU A 1 98 ? -14.156 1.155 7.056 1.00 88.69 98 LEU A C 1
ATOM 771 O O . LEU A 1 98 ? -14.154 -0.084 6.986 1.00 88.69 98 LEU A O 1
ATOM 775 N N . GLN A 1 99 ? -14.499 1.813 8.160 1.00 77.56 99 GLN A N 1
ATOM 776 C CA . GLN A 1 99 ? -15.099 1.136 9.297 1.00 77.56 99 GLN A CA 1
ATOM 777 C C . GLN A 1 99 ? -16.497 0.660 8.909 1.00 77.56 99 GLN A C 1
ATOM 779 O O . GLN A 1 99 ? -17.315 1.414 8.386 1.00 77.56 99 GLN A O 1
ATOM 784 N N . THR A 1 100 ? -16.754 -0.623 9.149 1.00 62.06 100 THR A N 1
ATOM 785 C CA . THR A 1 100 ? -18.125 -1.117 9.187 1.00 62.06 100 THR A CA 1
ATOM 786 C C . THR A 1 100 ? -18.654 -0.654 10.532 1.00 62.06 100 THR A C 1
ATOM 788 O O . THR A 1 100 ? -18.273 -1.217 11.553 1.00 62.06 100 THR A O 1
ATOM 791 N N . VAL A 1 101 ? -19.448 0.413 10.545 1.00 49.84 101 VAL A N 1
ATOM 792 C CA . VAL A 1 101 ? -20.312 0.676 11.691 1.00 49.84 101 VAL A CA 1
ATOM 793 C C . VAL A 1 101 ? -21.334 -0.451 11.708 1.00 49.84 101 VAL A C 1
ATOM 795 O O . VAL A 1 101 ? -22.259 -0.480 10.903 1.00 49.84 101 VAL A O 1
ATOM 798 N N . GLU A 1 102 ? -21.112 -1.445 12.563 1.00 47.44 102 GLU A N 1
ATOM 799 C CA . GLU A 1 102 ? -22.216 -2.284 13.002 1.00 47.44 102 GLU A CA 1
ATOM 800 C C . GLU A 1 102 ? -23.125 -1.345 13.790 1.00 47.44 102 GLU A C 1
ATOM 802 O O . GLU A 1 102 ? -22.710 -0.762 14.792 1.00 47.44 102 GLU A O 1
ATOM 807 N N . THR A 1 103 ? -24.322 -1.088 13.274 1.00 39.19 103 THR A N 1
ATOM 808 C CA . THR A 1 103 ? -25.362 -0.328 13.964 1.00 39.19 103 THR A CA 1
ATOM 809 C C . THR A 1 103 ? -25.754 -1.100 15.221 1.00 39.19 103 THR A C 1
ATOM 811 O O . THR A 1 103 ? -26.663 -1.921 15.235 1.00 39.19 103 THR A O 1
ATOM 814 N N . GLY A 1 104 ? -24.996 -0.864 16.282 1.00 48.62 104 GLY A N 1
ATOM 815 C CA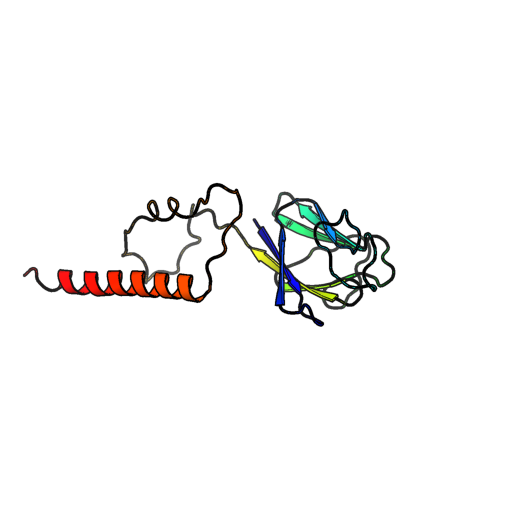 . GLY A 1 104 ? -25.136 -1.457 17.595 1.00 48.62 104 GLY A CA 1
ATOM 816 C C . GLY A 1 104 ? -24.367 -0.570 18.557 1.00 48.62 104 GLY A C 1
ATOM 817 O O . GLY A 1 104 ? -23.181 -0.783 18.778 1.00 48.62 104 GLY A O 1
ATOM 818 N N . GLN A 1 105 ? -25.066 0.434 19.092 1.00 37.97 105 GLN A N 1
ATOM 819 C CA . GLN A 1 105 ? -24.574 1.505 19.966 1.00 37.97 105 GLN A CA 1
ATOM 820 C C . GLN A 1 105 ? -23.972 2.712 19.225 1.00 37.97 105 GLN A C 1
ATOM 822 O O . GLN A 1 105 ? -22.804 2.744 18.842 1.00 37.97 105 GLN A O 1
ATOM 827 N N . ALA A 1 106 ? -24.798 3.749 19.070 1.00 44.34 106 ALA A N 1
ATOM 828 C CA . ALA A 1 106 ? -24.342 5.082 18.708 1.00 44.34 106 ALA A CA 1
ATOM 829 C C . ALA A 1 106 ? -23.268 5.558 19.713 1.00 44.34 106 ALA A C 1
ATOM 831 O O . ALA A 1 106 ? -23.536 5.549 20.921 1.00 44.34 106 ALA A O 1
ATOM 832 N N . PRO A 1 107 ? -22.072 6.000 19.276 1.00 38.28 107 PRO A N 1
ATOM 833 C CA . PRO A 1 107 ? -21.287 6.913 20.093 1.00 38.28 107 PRO A CA 1
ATOM 834 C C . PRO A 1 107 ? -22.136 8.177 20.227 1.00 38.28 107 PRO A C 1
ATOM 836 O O . PRO A 1 107 ? -22.608 8.693 19.217 1.00 38.28 107 PRO A O 1
ATOM 839 N N . GLY A 1 108 ? -22.409 8.583 21.469 1.00 38.44 108 GLY A N 1
ATOM 840 C CA . GLY A 1 108 ? -23.385 9.614 21.813 1.00 38.44 108 GLY A CA 1
ATOM 841 C C . GLY A 1 108 ? -23.432 10.750 20.798 1.00 38.44 108 GLY A C 1
ATOM 842 O O . GLY A 1 108 ? -22.457 11.482 20.625 1.00 38.44 108 GLY A O 1
ATOM 843 N N . PHE A 1 109 ? -24.578 10.858 20.126 1.00 38.44 109 PHE A N 1
ATOM 844 C CA . PHE A 1 109 ? -24.970 12.091 19.479 1.00 38.44 109 PHE A CA 1
ATOM 845 C C . PHE A 1 109 ? -24.952 13.174 20.553 1.00 38.44 109 PHE A C 1
ATOM 847 O O . PHE A 1 109 ? -25.587 13.030 21.598 1.00 38.44 109 PHE A O 1
ATOM 854 N N . GLU A 1 110 ? -24.214 14.248 20.294 1.00 47.06 110 GLU A N 1
ATOM 855 C CA . GLU A 1 110 ? -24.562 15.526 20.889 1.00 47.06 110 GLU A CA 1
ATOM 856 C C . GLU A 1 110 ? -25.995 15.834 20.430 1.00 47.06 110 GLU A C 1
ATOM 858 O O . GLU A 1 110 ? -26.281 15.904 19.231 1.00 47.06 110 GLU A O 1
ATOM 863 N N . ASP A 1 111 ? -26.889 15.881 21.417 1.00 39.72 111 ASP A N 1
ATOM 864 C CA . ASP A 1 111 ? -28.321 16.145 21.336 1.00 39.72 111 ASP A CA 1
ATOM 865 C C . ASP A 1 111 ? -28.681 17.199 20.276 1.00 39.72 111 ASP A C 1
ATOM 867 O O . ASP A 1 111 ? -28.210 18.334 20.372 1.00 39.72 111 ASP A O 1
ATOM 871 N N . SER A 1 112 ? -29.571 16.868 19.320 1.00 37.00 112 SER A N 1
ATOM 872 C CA . SER A 1 112 ? -30.774 17.691 19.028 1.00 37.00 112 SER A CA 1
ATOM 873 C C . SER A 1 112 ? -31.594 17.351 17.768 1.00 37.00 112 SER A C 1
ATOM 875 O O . SER A 1 112 ? -32.650 17.956 17.633 1.00 37.00 112 SER A O 1
ATOM 877 N N . VAL A 1 113 ? -31.202 16.484 16.816 1.00 44.09 113 VAL A N 1
ATOM 878 C CA . VAL A 1 113 ? -31.879 16.542 15.484 1.00 44.09 113 VAL A CA 1
ATOM 879 C C . VAL A 1 113 ? -32.427 15.267 14.832 1.00 44.09 113 VAL A C 1
ATOM 881 O O . VAL A 1 113 ? -32.960 15.394 13.738 1.00 44.09 113 VAL A O 1
ATOM 884 N N . LEU A 1 114 ? -32.387 14.067 15.420 1.00 36.88 114 LEU A N 1
ATOM 885 C CA . LEU A 1 114 ? -32.869 12.863 14.704 1.00 36.88 114 LEU A CA 1
ATOM 886 C C . LEU A 1 114 ? -33.659 11.878 15.582 1.00 36.88 114 LEU A C 1
ATOM 888 O O . LEU A 1 114 ? -33.371 10.685 15.578 1.00 36.88 114 LEU A O 1
ATOM 892 N N . GLU A 1 115 ? -34.648 12.366 16.335 1.00 42.00 115 GLU A N 1
ATOM 893 C CA . GLU A 1 115 ? -35.586 11.490 17.066 1.00 42.00 115 GLU A CA 1
ATOM 894 C C . GLU A 1 115 ? -36.847 11.125 16.261 1.00 42.00 115 GLU A C 1
ATOM 896 O O . GLU A 1 115 ? -37.613 10.268 16.682 1.00 42.00 115 GLU A O 1
ATOM 901 N N . GLU A 1 116 ? -37.049 11.663 15.058 1.00 43.75 116 GLU A N 1
ATOM 902 C CA . GLU A 1 116 ? -38.216 11.300 14.248 1.00 43.75 116 GLU A CA 1
ATOM 903 C C . GLU A 1 116 ? -37.785 10.908 12.839 1.00 43.75 116 GLU A C 1
ATOM 905 O O . GLU A 1 116 ? -37.381 11.762 12.056 1.00 43.75 116 GLU A O 1
ATOM 910 N N . LEU A 1 117 ? -37.799 9.602 12.550 1.00 34.59 117 LEU A N 1
ATOM 911 C CA . LEU A 1 117 ? -38.344 8.999 11.323 1.00 34.59 117 LEU A CA 1
ATOM 912 C C . LEU A 1 117 ? -38.107 7.478 11.366 1.00 34.59 117 LEU A C 1
ATOM 914 O O . LEU A 1 117 ? -37.096 6.944 10.911 1.00 34.59 117 LEU A O 1
ATOM 918 N N . ASP A 1 118 ? -39.082 6.801 11.966 1.00 42.25 118 ASP A N 1
ATOM 919 C CA . ASP A 1 118 ? -39.277 5.353 12.018 1.00 42.25 118 ASP A CA 1
ATOM 920 C C . ASP A 1 118 ? -39.758 4.828 10.653 1.00 42.25 118 ASP A C 1
ATOM 922 O O . ASP A 1 118 ? -40.958 4.703 10.433 1.00 42.25 118 ASP A O 1
ATOM 926 N N . LEU A 1 119 ? -38.859 4.571 9.693 1.00 35.44 119 LEU A N 1
ATOM 927 C CA . LEU A 1 119 ? -39.232 3.882 8.446 1.00 35.44 119 LEU A CA 1
ATOM 928 C C . LEU A 1 119 ? -38.198 2.812 8.069 1.00 35.44 119 LEU A C 1
ATOM 930 O O . LEU A 1 119 ? -37.054 3.094 7.711 1.00 35.44 119 LEU A O 1
ATOM 934 N N . GLY A 1 120 ? -38.640 1.560 8.210 1.00 42.16 120 GLY A N 1
ATOM 935 C CA . GLY A 1 120 ? -37.858 0.331 8.139 1.00 42.16 120 GLY A CA 1
ATOM 936 C C . GLY A 1 120 ? -37.128 0.091 6.817 1.00 42.16 120 GLY A C 1
ATOM 937 O O . GLY A 1 120 ? -37.670 0.230 5.725 1.00 42.16 120 GLY A O 1
ATOM 938 N N . VAL A 1 121 ? -35.879 -0.349 6.948 1.00 43.09 121 VAL A N 1
ATOM 939 C CA . VAL A 1 121 ? -34.940 -0.658 5.857 1.00 43.09 121 VAL A CA 1
ATOM 940 C C . VAL A 1 121 ? -34.972 -2.128 5.407 1.00 43.09 121 VAL A C 1
ATOM 942 O O . VAL A 1 121 ? -34.093 -2.562 4.665 1.00 43.09 121 VAL A O 1
ATOM 945 N N . ASP A 1 122 ? -35.990 -2.901 5.792 1.00 43.44 122 ASP A N 1
ATOM 946 C CA . ASP A 1 122 ? -36.083 -4.326 5.430 1.00 43.44 122 ASP A CA 1
ATOM 947 C C . ASP A 1 122 ? -36.466 -4.583 3.957 1.00 43.44 122 ASP A C 1
ATOM 949 O O . ASP A 1 122 ? -36.268 -5.689 3.456 1.00 43.44 122 ASP A O 1
ATOM 953 N N . GLU A 1 123 ? -36.955 -3.585 3.210 1.00 43.75 123 GLU A N 1
ATOM 954 C CA . GLU A 1 123 ? -37.496 -3.823 1.859 1.00 43.75 123 GLU A CA 1
ATOM 955 C C . GLU A 1 123 ? -36.466 -3.671 0.712 1.00 43.75 123 GLU A C 1
ATOM 957 O O . GLU A 1 123 ? -36.667 -4.212 -0.376 1.00 43.75 123 GLU A O 1
ATOM 962 N N . LEU A 1 124 ? -35.304 -3.033 0.938 1.00 44.88 124 LEU A N 1
ATOM 963 C CA . LEU A 1 124 ? -34.354 -2.685 -0.142 1.00 44.88 124 LEU A CA 1
ATOM 964 C C . LEU A 1 124 ? -33.382 -3.810 -0.559 1.00 44.88 124 LEU A C 1
ATOM 966 O O . LEU A 1 124 ? -32.651 -3.671 -1.539 1.00 44.88 124 LEU A O 1
ATOM 970 N N . ILE A 1 125 ? -33.333 -4.926 0.173 1.00 45.47 125 ILE A N 1
ATOM 971 C CA . ILE A 1 125 ? -32.351 -6.002 -0.077 1.00 45.47 125 ILE A CA 1
ATOM 972 C C . ILE A 1 125 ? -32.848 -7.016 -1.131 1.00 45.47 125 ILE A C 1
ATOM 974 O O . ILE A 1 125 ? -32.074 -7.843 -1.613 1.00 45.47 125 ILE A O 1
ATOM 978 N N . SER A 1 126 ? -34.110 -6.946 -1.565 1.00 43.91 126 SER A N 1
ATOM 979 C CA . SER A 1 126 ? -34.711 -8.020 -2.369 1.00 43.91 126 SER A CA 1
ATOM 980 C C . SER A 1 126 ? -34.473 -7.952 -3.891 1.00 43.91 126 SER A C 1
ATOM 982 O O . SER A 1 126 ? -34.464 -9.004 -4.528 1.00 43.91 126 SER A O 1
ATOM 984 N N . GLU A 1 127 ? -34.196 -6.790 -4.501 1.00 43.19 127 GLU A N 1
ATOM 985 C CA . GLU A 1 127 ? -34.227 -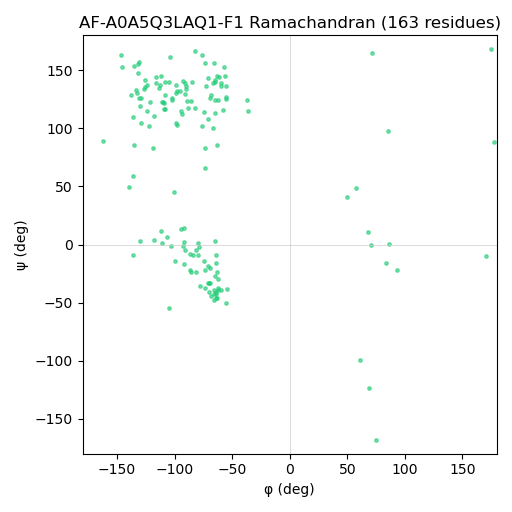6.670 -5.980 1.00 43.19 127 GLU A CA 1
ATOM 986 C C . GLU A 1 127 ? -32.863 -6.653 -6.707 1.00 43.19 127 GLU A C 1
ATOM 988 O O . GLU A 1 127 ? -32.817 -6.632 -7.936 1.00 43.19 127 GLU A O 1
ATOM 993 N N . ALA A 1 128 ? -31.724 -6.720 -6.008 1.00 41.72 128 ALA A N 1
ATOM 994 C CA . ALA A 1 128 ? -30.401 -6.610 -6.650 1.00 41.72 128 ALA A CA 1
ATOM 995 C C . ALA A 1 128 ? -29.728 -7.950 -7.025 1.00 41.72 128 ALA A C 1
ATOM 997 O O . ALA A 1 128 ? -28.537 -7.975 -7.344 1.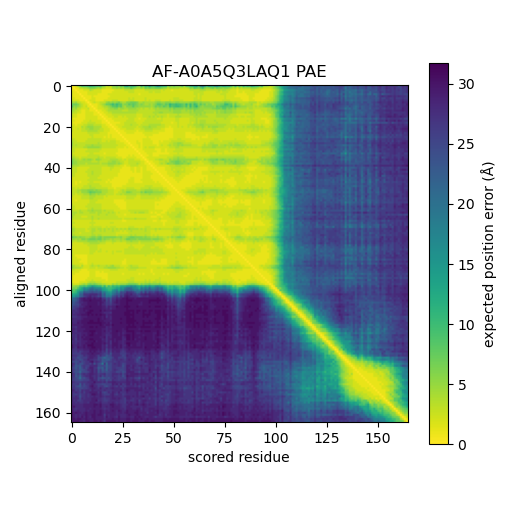00 41.72 128 ALA A O 1
ATOM 998 N N . SER A 1 129 ? -30.460 -9.069 -7.010 1.00 38.38 129 SER A N 1
ATOM 999 C CA . SER A 1 129 ? -29.929 -10.375 -7.428 1.00 38.38 129 SER A CA 1
ATOM 1000 C C . SER A 1 129 ? -30.323 -10.681 -8.871 1.00 38.38 129 SER A C 1
ATOM 1002 O O . SER A 1 129 ? -31.449 -11.083 -9.142 1.00 38.38 129 SER A O 1
ATOM 1004 N N . THR A 1 130 ? -29.389 -10.519 -9.810 1.00 50.84 130 THR A N 1
ATOM 1005 C CA . THR A 1 130 ? -29.494 -11.160 -11.132 1.00 50.84 130 THR A CA 1
ATOM 1006 C C . THR A 1 130 ? -28.761 -12.501 -11.107 1.00 50.84 130 THR A C 1
ATOM 1008 O O . THR A 1 130 ? -27.692 -12.625 -10.510 1.00 50.84 130 THR A O 1
ATOM 1011 N N . GLU A 1 131 ? -29.345 -13.505 -11.765 1.00 48.72 131 GLU A N 1
ATOM 1012 C CA . GLU A 1 131 ? -29.031 -14.942 -11.648 1.00 48.72 131 GLU A CA 1
ATOM 1013 C C . GLU A 1 131 ? -27.624 -15.376 -12.120 1.00 48.72 131 GLU A C 1
ATOM 1015 O O . GLU A 1 131 ? -27.303 -16.559 -12.058 1.00 48.72 131 GLU A O 1
ATOM 1020 N N . ASP A 1 132 ? -26.753 -14.452 -12.535 1.00 41.00 132 ASP A N 1
ATOM 1021 C CA . ASP A 1 132 ? -25.409 -14.770 -13.050 1.00 41.00 132 ASP A CA 1
ATOM 1022 C C . ASP A 1 132 ? -24.264 -14.426 -12.072 1.00 41.00 132 ASP A C 1
ATOM 1024 O O . ASP A 1 132 ? -23.087 -14.523 -12.406 1.00 41.00 132 ASP A O 1
ATOM 1028 N N . GLY A 1 133 ? -24.566 -14.014 -10.833 1.00 43.09 133 GLY A N 1
ATOM 1029 C CA . GLY A 1 133 ? -23.536 -13.763 -9.809 1.00 43.09 133 GLY A CA 1
ATOM 1030 C C . GLY A 1 133 ? -22.619 -12.560 -10.091 1.00 43.09 133 GLY A C 1
ATOM 1031 O O . GLY A 1 133 ? -21.621 -12.359 -9.396 1.00 43.09 133 GLY A O 1
ATOM 1032 N N . GLY A 1 134 ? -22.951 -11.737 -11.087 1.00 31.47 134 GLY A N 1
ATOM 1033 C CA . GLY A 1 134 ? -22.325 -10.442 -11.325 1.00 31.47 134 GLY A CA 1
ATOM 1034 C C . GLY A 1 134 ? -22.992 -9.346 -10.495 1.00 31.47 134 GLY A C 1
ATOM 1035 O O . GLY A 1 134 ? -24.189 -9.109 -10.624 1.00 31.47 134 GLY A O 1
ATOM 1036 N N . VAL A 1 135 ? -22.219 -8.638 -9.668 1.00 38.47 135 VAL A N 1
ATOM 1037 C CA . VAL A 1 135 ? -22.704 -7.438 -8.966 1.00 38.47 135 VAL A CA 1
ATOM 1038 C C . VAL A 1 135 ? -22.874 -6.311 -9.989 1.00 38.47 135 VAL A C 1
ATOM 1040 O O . VAL A 1 135 ? -21.885 -5.761 -10.481 1.00 38.47 135 VAL A O 1
ATOM 1043 N N . ARG A 1 136 ? -24.123 -5.961 -10.320 1.00 48.06 136 ARG A N 1
ATOM 1044 C CA . ARG A 1 136 ? -24.445 -4.761 -11.107 1.00 48.06 136 ARG A CA 1
ATOM 1045 C C . ARG A 1 136 ? -24.275 -3.535 -10.211 1.00 48.06 136 ARG A C 1
ATOM 1047 O O . ARG A 1 136 ? -25.021 -3.362 -9.254 1.00 48.06 136 ARG A O 1
ATOM 1054 N N . ILE A 1 137 ? -23.299 -2.685 -10.523 1.00 42.88 137 ILE A N 1
ATOM 1055 C CA . ILE A 1 137 ? -23.165 -1.372 -9.881 1.00 42.88 137 ILE A CA 1
ATOM 1056 C C . ILE A 1 137 ? -24.135 -0.419 -10.600 1.00 42.88 137 ILE A C 1
ATOM 1058 O O . ILE A 1 137 ? -23.968 -0.235 -11.810 1.00 42.88 137 ILE A O 1
ATOM 1062 N N . PRO A 1 138 ? -25.149 0.142 -9.916 1.00 44.31 138 PRO A N 1
ATOM 1063 C CA . PRO A 1 138 ? -26.056 1.106 -10.529 1.00 44.31 138 PRO A CA 1
ATOM 1064 C C . PRO A 1 138 ? -25.289 2.363 -10.950 1.00 44.31 138 PRO A C 1
ATOM 1066 O O . PRO A 1 138 ? -24.315 2.763 -10.305 1.00 44.31 138 PRO A O 1
ATOM 1069 N N . ALA A 1 139 ? -25.703 2.968 -12.061 1.00 54.69 139 ALA A N 1
ATOM 1070 C CA . ALA A 1 139 ? -25.138 4.234 -12.505 1.00 54.69 139 ALA A CA 1
ATOM 1071 C C . ALA A 1 139 ? -25.478 5.349 -11.502 1.00 54.69 139 ALA A C 1
ATOM 1073 O O . ALA A 1 139 ? -26.468 5.262 -10.776 1.00 54.69 139 ALA A O 1
ATOM 1074 N N . GLN A 1 140 ? -24.675 6.417 -11.479 1.00 53.81 140 GLN A N 1
ATOM 1075 C CA . GLN A 1 140 ? -24.869 7.536 -10.549 1.00 53.81 140 GLN A CA 1
ATOM 1076 C C . GLN A 1 140 ? -26.287 8.131 -10.645 1.00 53.81 140 GLN A C 1
ATOM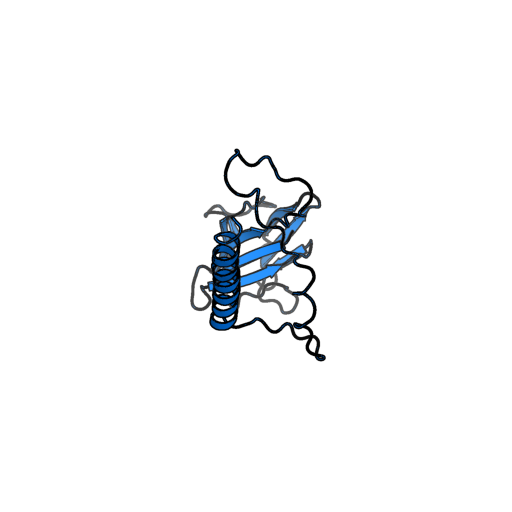 1078 O O . GLN A 1 140 ? -26.905 8.395 -9.620 1.00 53.81 140 GLN A O 1
ATOM 1083 N N . ASP A 1 141 ? -26.842 8.228 -11.857 1.00 50.72 141 ASP A N 1
ATOM 1084 C CA . ASP A 1 141 ? -28.204 8.721 -12.084 1.00 50.72 141 ASP A CA 1
ATOM 1085 C C . ASP A 1 141 ? -29.298 7.848 -11.436 1.00 50.72 141 ASP A C 1
ATOM 1087 O O . ASP A 1 141 ? -30.345 8.368 -11.060 1.00 50.72 141 ASP A O 1
ATOM 1091 N N . GLU A 1 142 ? -29.078 6.536 -11.280 1.00 58.12 142 GLU A N 1
ATOM 1092 C CA . GLU A 1 142 ? -30.035 5.631 -10.617 1.00 58.12 142 GLU A CA 1
ATOM 1093 C C . GLU A 1 142 ? -30.035 5.845 -9.095 1.00 58.12 142 GLU A C 1
ATOM 1095 O O . GLU A 1 142 ? -31.086 5.813 -8.457 1.00 58.12 142 GLU A O 1
ATOM 1100 N N . ILE A 1 143 ? -28.860 6.112 -8.519 1.00 52.69 143 ILE A N 1
ATOM 1101 C CA . ILE A 1 143 ? -28.699 6.410 -7.090 1.00 52.69 143 ILE A CA 1
ATOM 1102 C C . ILE A 1 143 ? -29.339 7.762 -6.762 1.00 52.69 143 ILE A C 1
ATOM 1104 O O . ILE A 1 143 ? -30.083 7.881 -5.788 1.00 52.69 143 ILE A O 1
ATOM 1108 N N . ASP A 1 144 ? -29.097 8.769 -7.598 1.00 59.62 144 ASP A N 1
ATOM 1109 C CA . ASP A 1 144 ? -29.628 10.115 -7.391 1.00 59.62 144 ASP A CA 1
ATOM 1110 C C . ASP A 1 144 ? -31.165 10.135 -7.513 1.00 59.62 144 ASP A C 1
ATOM 1112 O O . ASP A 1 144 ? -31.846 10.757 -6.697 1.00 59.62 144 ASP A O 1
ATOM 1116 N N . GLN A 1 145 ? -31.734 9.383 -8.466 1.00 62.47 145 GLN A N 1
ATOM 1117 C CA . GLN A 1 145 ? -33.190 9.222 -8.600 1.00 62.47 145 GLN A CA 1
ATOM 1118 C C . GLN A 1 145 ? -33.823 8.548 -7.378 1.00 62.47 145 GLN A C 1
ATOM 1120 O O . GLN A 1 145 ? -34.916 8.939 -6.966 1.00 62.47 145 GLN A O 1
ATOM 1125 N N . PHE A 1 146 ? -33.138 7.574 -6.774 1.00 60.84 146 PHE A N 1
ATOM 1126 C CA . PHE A 1 146 ? -33.613 6.916 -5.561 1.00 60.84 146 PHE A CA 1
ATOM 1127 C C . PHE A 1 146 ? -33.662 7.887 -4.373 1.00 60.84 146 PHE A C 1
ATOM 1129 O O . PHE A 1 146 ? -34.694 7.997 -3.712 1.00 60.84 146 PHE A O 1
ATOM 1136 N N . TYR A 1 147 ? -32.595 8.657 -4.138 1.00 53.47 147 TYR A N 1
ATOM 1137 C CA . TYR A 1 147 ? -32.569 9.643 -3.052 1.00 53.47 147 TYR A CA 1
ATOM 1138 C C . TYR A 1 147 ? -33.618 10.744 -3.220 1.00 53.47 147 TYR A C 1
ATOM 1140 O O . TYR A 1 147 ? -34.248 11.144 -2.239 1.00 53.47 147 TYR A O 1
ATOM 1148 N N . GLU A 1 148 ? -33.841 11.216 -4.446 1.00 62.28 148 GLU A N 1
ATOM 1149 C CA . GLU A 1 148 ? -34.882 12.208 -4.719 1.00 62.28 148 GLU A CA 1
ATOM 1150 C C . GLU A 1 148 ? -36.295 11.621 -4.577 1.00 62.28 148 GLU A C 1
ATOM 1152 O O . GLU A 1 148 ? -37.190 12.311 -4.090 1.00 62.28 148 GLU A O 1
ATOM 1157 N N . SER A 1 149 ? -36.500 10.337 -4.898 1.00 59.03 149 SER A N 1
ATOM 1158 C CA . SER A 1 149 ? -37.768 9.645 -4.627 1.00 59.03 149 SER A CA 1
ATOM 1159 C C . SER A 1 149 ? -38.042 9.540 -3.128 1.00 59.03 149 SER A C 1
ATOM 1161 O O . SER A 1 149 ? -39.134 9.884 -2.684 1.00 59.03 149 SER A O 1
ATOM 1163 N N . VAL A 1 150 ? -37.043 9.139 -2.335 1.00 56.22 150 VAL A N 1
ATOM 1164 C CA . VAL A 1 150 ? -37.167 9.030 -0.873 1.00 56.22 150 VAL A CA 1
ATOM 1165 C C . VAL A 1 150 ? -37.437 10.399 -0.246 1.00 56.22 150 VAL A C 1
ATOM 1167 O O . VAL A 1 150 ? -38.361 10.540 0.550 1.00 56.22 150 VAL A O 1
ATOM 1170 N N . ARG A 1 151 ? -36.699 11.441 -0.652 1.00 60.56 151 ARG A N 1
ATOM 1171 C CA . ARG A 1 151 ? -36.944 12.820 -0.193 1.00 60.56 151 ARG A CA 1
ATOM 1172 C C . ARG A 1 151 ? -38.339 13.313 -0.544 1.00 60.56 151 ARG A C 1
ATOM 1174 O O . ARG A 1 151 ? -38.962 14.004 0.256 1.00 60.56 151 ARG A O 1
ATOM 1181 N N . ARG A 1 152 ? -38.834 12.976 -1.733 1.00 61.66 152 ARG A N 1
ATOM 1182 C CA . ARG A 1 152 ? -40.180 13.353 -2.159 1.00 61.66 152 ARG A CA 1
ATOM 1183 C C . ARG A 1 152 ? -41.248 12.665 -1.316 1.00 61.66 152 ARG A C 1
ATOM 1185 O O . ARG A 1 152 ? -42.179 13.339 -0.900 1.00 61.66 152 ARG A O 1
ATOM 1192 N N . GLN A 1 153 ? -41.081 11.377 -1.026 1.00 57.00 153 GLN A N 1
ATOM 1193 C CA . GLN A 1 153 ? -42.005 10.616 -0.185 1.00 57.00 153 GLN A CA 1
ATOM 1194 C C . GLN A 1 153 ? -42.046 11.156 1.251 1.00 57.00 153 GLN A C 1
ATOM 1196 O O . GLN A 1 153 ? -43.120 11.313 1.821 1.00 57.00 153 GLN A O 1
ATOM 1201 N N . LEU A 1 154 ? -40.885 11.517 1.807 1.00 52.09 154 LEU A N 1
ATOM 1202 C CA . LEU A 1 154 ? -40.796 12.143 3.129 1.00 52.09 154 LEU A CA 1
ATOM 1203 C C . LEU A 1 154 ? -41.492 13.515 3.157 1.00 52.09 154 LEU A C 1
ATOM 1205 O O . LEU A 1 154 ? -42.271 13.788 4.064 1.00 52.09 154 LEU A O 1
ATOM 1209 N N . ASN A 1 155 ? -41.303 14.336 2.120 1.00 54.03 155 ASN A N 1
ATOM 1210 C CA . ASN A 1 155 ? -41.941 15.654 2.018 1.00 54.03 155 ASN A CA 1
ATOM 1211 C C . ASN A 1 155 ? -43.449 15.590 1.689 1.00 54.03 155 ASN A C 1
ATOM 1213 O O . ASN A 1 155 ? -44.173 16.565 1.906 1.00 54.03 155 ASN A O 1
ATOM 1217 N N . GLU A 1 156 ? -43.930 14.488 1.107 1.00 56.06 156 GLU A N 1
ATOM 1218 C CA . GLU A 1 156 ? -45.360 14.240 0.879 1.00 56.06 156 GLU A CA 1
ATOM 1219 C C . GLU A 1 156 ? -46.053 13.792 2.179 1.00 56.06 156 GLU A C 1
ATOM 1221 O O . GLU A 1 156 ? -47.155 14.268 2.457 1.00 56.06 156 GLU A O 1
ATOM 1226 N N . ASN A 1 157 ? -45.370 13.016 3.028 1.00 50.31 157 ASN A N 1
ATOM 1227 C CA . ASN A 1 157 ? -45.868 12.607 4.346 1.00 50.31 157 ASN A CA 1
ATOM 1228 C C . ASN A 1 157 ? -45.943 13.774 5.354 1.00 50.31 157 ASN A C 1
ATOM 1230 O O . ASN A 1 157 ? -46.884 13.838 6.139 1.00 50.31 157 ASN A O 1
ATOM 1234 N N . GLU A 1 158 ? -45.042 14.764 5.284 1.00 51.78 158 GLU A N 1
ATOM 1235 C CA . GLU A 1 158 ? -45.104 15.965 6.144 1.00 51.78 158 GLU A CA 1
ATOM 1236 C C . GLU A 1 158 ? -46.353 16.845 5.910 1.00 51.78 158 GLU A C 1
ATOM 1238 O O . GLU A 1 158 ? -46.683 17.698 6.738 1.00 51.78 158 GLU A O 1
ATOM 1243 N N . LYS A 1 159 ? -47.077 16.679 4.791 1.00 49.16 159 LYS A N 1
ATOM 1244 C CA . LYS A 1 159 ? -48.299 17.459 4.520 1.00 49.16 159 LYS A CA 1
ATOM 1245 C C . LYS A 1 159 ? -49.569 16.853 5.109 1.00 49.16 159 LYS A C 1
ATOM 1247 O O . LYS A 1 159 ? -50.525 17.608 5.313 1.00 49.16 159 LYS A O 1
ATOM 1252 N N . GLU A 1 160 ? -49.596 15.555 5.402 1.00 50.34 160 GLU A N 1
ATOM 1253 C CA . GLU A 1 160 ? -50.801 14.886 5.914 1.00 50.34 160 GLU A CA 1
ATOM 1254 C C . GLU A 1 160 ? -51.003 15.084 7.428 1.00 50.34 160 GLU A C 1
ATOM 1256 O O . GLU A 1 160 ? -52.148 15.158 7.873 1.00 50.34 160 GLU A O 1
ATOM 1261 N N . ASP A 1 161 ? -49.943 15.362 8.196 1.00 46.91 161 ASP A N 1
ATOM 1262 C CA . ASP A 1 161 ? -50.037 15.629 9.645 1.00 46.91 161 ASP A CA 1
ATOM 1263 C C . ASP A 1 161 ? -50.486 17.061 10.008 1.00 46.91 161 ASP A C 1
ATOM 1265 O O . ASP A 1 161 ? -50.649 17.408 11.178 1.00 46.91 161 ASP A O 1
ATOM 1269 N N . SER A 1 162 ? -50.763 17.911 9.013 1.00 47.91 162 SER A N 1
ATOM 1270 C CA . SER A 1 162 ? -51.237 19.288 9.235 1.00 47.91 162 SER A CA 1
ATOM 1271 C C . SER A 1 162 ? -52.766 19.449 9.276 1.00 47.91 162 SER A C 1
ATOM 1273 O O . SER A 1 162 ? -53.258 20.574 9.407 1.00 47.91 162 SER A O 1
ATOM 1275 N N . HIS A 1 163 ? -53.542 18.362 9.163 1.00 47.44 163 HIS A N 1
ATOM 1276 C CA . HIS A 1 163 ? -55.013 18.394 9.165 1.00 47.44 163 HIS A CA 1
ATOM 1277 C C . HIS A 1 163 ? -55.645 17.294 10.030 1.00 47.44 163 HIS A C 1
ATOM 1279 O O . HIS A 1 163 ? -56.477 16.520 9.568 1.00 47.44 163 HIS A O 1
ATOM 1285 N N . VAL A 1 164 ? -55.328 17.279 11.325 1.00 43.06 164 VAL A N 1
ATOM 1286 C CA . VAL A 1 164 ? -56.231 16.700 12.332 1.00 43.06 164 VAL A CA 1
ATOM 1287 C C . VAL A 1 164 ? -56.305 17.650 13.533 1.00 43.06 164 VAL A C 1
ATOM 1289 O O . VAL A 1 164 ? -55.549 17.532 14.493 1.00 43.06 164 VAL A O 1
ATOM 1292 N N . PHE A 1 165 ? -57.203 18.635 13.429 1.00 40.00 165 PHE A N 1
ATOM 1293 C CA . PHE A 1 165 ? -57.797 19.355 14.563 1.00 40.00 165 PHE A CA 1
ATOM 1294 C C . PHE A 1 165 ? -59.172 18.757 14.866 1.00 40.00 165 PHE A C 1
ATOM 1296 O O . PHE A 1 165 ? -59.884 18.423 13.888 1.00 40.00 165 PHE A O 1
#

Sequence (165 aa):
MSYLLKVLTGKYAGNEARFTKPHVLIGRGSDCEIRPPCNRVSRHHCRITIEEDGEIWIRDLNSTNGTSVEGTPVFGSRQLQSEDKIRVGSIIFRVTILQTVETGQAPGFEDSVLEELDLGVDELISEASTEDGGVRIPAQDEIDQFYESVRRQLNENEKEDSHVF

pLDDT: mean 74.51, std 23.03, range [31.47, 98.0]

Radius of gyration: 21.98 Å; Cα contacts (8 Å, |Δi|>4): 263; chains: 1; bounding box: 71×34×39 Å

Nearest PDB structures (foldseek):
  6i2p-assembly1_D  TM=9.627E-01  e=9.529E-10  Mycobacterium tuberculosis H37Rv
  8p5x-assembly1_G  TM=9.447E-01  e=6.819E-10  Corynebacterium glutamicum ATCC 13032
  3gqs-assembly1_A  TM=9.128E-01  e=2.287E-08  Chlamydia trachomatis D/UW-3/CX
  3gqs-assembly2_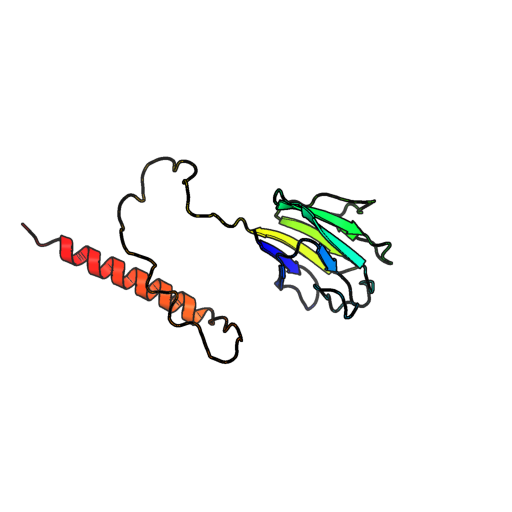B  TM=9.044E-01  e=4.224E-08  Chlamydia trachomatis D/UW-3/CX
  6uid-assembly1_A  TM=7.132E-01  e=2.721E-05  Pseudomonas aeruginosa

Foldseek 3Di:
DKKKWAWCDDPRHRDIDIDDDQKAFEFCAPPGSHHDPDPQGHNGAKMWGQDPVRWIKIDGPPGPQAKDWPPHGDDGIDTDDQQIWMDGRHIIIGMHRDDDPPPDDDPDDPDDPPPDDPDDPPPPPPPQDDPPPDRDDDDPVVVVVVVVVVVVVVVVVVVVVPPDD